Protein AF-A0A3B9BKV0-F1 (afdb_monomer)

Nearest PDB structures (foldseek):
  8j83-assembly1_B  TM=7.852E-01  e=4.823E-06  Methylorubrum extorquens AM1
  7vw6-assembly1_B  TM=9.116E-01  e=2.962E-05  Methylorubrum extorquens AM1
  7p64-assembly1_E  TM=6.017E-01  e=1.300E-01  Escherichia coli BL21(DE3)

Sequence (77 aa):
MSDNAQTAAPEGGKRRGRFGPRGRQVTAQARHDIRLLLGDASRSRDLLIEHLHLVQDKFGAISAAHLAALAEEMHLP

Secondary structure (DSSP, 8-state):
--------------------SSSPPPPHHHHHHHHHHHTT----GGGHHHHHHHHHHHHSS--HHHHHHHHHHTT--

Structure (mmCIF, N/CA/C/O backbone):
data_AF-A0A3B9BKV0-F1
#
_entry.id   AF-A0A3B9BKV0-F1
#
loop_
_atom_site.group_PDB
_atom_site.id
_atom_site.type_symbol
_atom_site.label_atom_id
_atom_site.label_alt_id
_atom_site.label_comp_id
_atom_site.label_asym_id
_atom_site.label_entity_id
_atom_site.label_seq_id
_atom_site.pdbx_PDB_ins_code
_atom_site.Cartn_x
_atom_site.Cartn_y
_atom_site.Cartn_z
_atom_site.occupancy
_atom_site.B_iso_or_equiv
_atom_site.auth_seq_id
_atom_site.auth_comp_id
_atom_site.auth_asym_id
_atom_site.auth_atom_id
_atom_site.pdbx_PDB_model_num
ATOM 1 N N . MET A 1 1 ? 20.843 -21.247 12.348 1.00 41.28 1 MET A N 1
ATOM 2 C CA . MET A 1 1 ? 21.716 -21.119 11.162 1.00 41.28 1 MET A CA 1
ATOM 3 C C . MET A 1 1 ? 21.290 -22.193 10.183 1.00 41.28 1 MET A C 1
ATOM 5 O O . MET A 1 1 ? 21.164 -23.323 10.636 1.00 41.28 1 MET A O 1
ATOM 9 N N . SER A 1 2 ? 21.051 -21.798 8.925 1.00 36.03 2 SER A N 1
ATOM 10 C CA . SER A 1 2 ? 20.537 -22.608 7.800 1.00 36.03 2 SER A CA 1
ATOM 11 C C . SER A 1 2 ? 19.057 -22.994 7.915 1.00 36.03 2 SER A C 1
ATOM 13 O O . SER A 1 2 ? 18.608 -23.373 8.986 1.00 36.03 2 SER A O 1
ATOM 15 N N . ASP A 1 3 ? 18.199 -22.922 6.904 1.00 41.56 3 ASP A N 1
ATOM 16 C CA . ASP A 1 3 ? 18.287 -22.534 5.495 1.00 41.56 3 ASP A CA 1
ATOM 17 C C . ASP A 1 3 ? 16.819 -22.420 5.033 1.00 41.56 3 ASP A C 1
ATOM 19 O O . ASP A 1 3 ? 16.041 -23.336 5.297 1.00 41.56 3 ASP A O 1
ATOM 23 N N . ASN A 1 4 ? 16.409 -21.338 4.368 1.00 38.25 4 ASN A N 1
ATOM 24 C CA . ASN A 1 4 ? 15.337 -21.455 3.375 1.00 38.25 4 ASN A CA 1
ATOM 25 C C . ASN A 1 4 ? 15.504 -20.380 2.304 1.00 38.25 4 ASN A C 1
ATOM 27 O O . ASN A 1 4 ? 14.920 -19.294 2.343 1.00 38.25 4 ASN A O 1
ATOM 31 N N . ALA A 1 5 ? 16.388 -20.704 1.370 1.00 45.12 5 ALA A N 1
ATOM 32 C CA . ALA A 1 5 ? 16.486 -20.056 0.086 1.00 45.12 5 ALA A CA 1
ATOM 33 C C . ALA A 1 5 ? 15.200 -20.282 -0.717 1.00 45.12 5 ALA A C 1
ATOM 35 O O . ALA A 1 5 ? 14.879 -21.410 -1.076 1.00 45.12 5 ALA A O 1
ATOM 36 N N . GLN A 1 6 ? 14.529 -19.197 -1.102 1.00 45.56 6 GLN A N 1
ATOM 37 C CA . GLN A 1 6 ? 13.772 -19.194 -2.351 1.00 45.56 6 GLN A CA 1
ATOM 38 C C . GLN A 1 6 ? 13.733 -17.787 -2.959 1.00 45.56 6 GLN A C 1
ATOM 40 O O . GLN A 1 6 ? 12.700 -17.137 -3.077 1.00 45.56 6 GLN A O 1
ATOM 45 N N . THR A 1 7 ? 14.903 -17.312 -3.382 1.00 47.00 7 THR A N 1
ATOM 46 C CA . THR A 1 7 ? 15.007 -16.385 -4.508 1.00 47.00 7 THR A CA 1
ATOM 47 C C . THR A 1 7 ? 14.702 -17.169 -5.781 1.00 47.00 7 THR A C 1
ATOM 49 O O . THR A 1 7 ? 15.513 -17.960 -6.252 1.00 47.00 7 THR A O 1
ATOM 52 N N . ALA A 1 8 ? 13.513 -16.968 -6.339 1.00 40.56 8 ALA A N 1
ATOM 53 C CA . ALA A 1 8 ? 13.169 -17.446 -7.672 1.00 40.56 8 ALA A CA 1
ATOM 54 C C . ALA A 1 8 ? 12.553 -16.291 -8.468 1.00 40.56 8 ALA A C 1
ATOM 56 O O . ALA A 1 8 ? 11.348 -16.230 -8.688 1.00 40.56 8 ALA A O 1
ATOM 57 N N . ALA A 1 9 ? 13.402 -15.350 -8.884 1.00 45.94 9 ALA A N 1
ATOM 58 C CA . ALA A 1 9 ? 13.080 -14.476 -10.002 1.00 45.94 9 ALA A CA 1
ATOM 59 C C . ALA A 1 9 ? 13.213 -15.302 -11.294 1.00 45.94 9 ALA A C 1
ATOM 61 O O . ALA A 1 9 ? 14.278 -15.880 -11.518 1.00 45.94 9 ALA A O 1
ATOM 62 N N . PRO A 1 10 ? 12.186 -15.387 -12.157 1.00 51.19 10 PRO A N 1
ATOM 63 C CA . PRO A 1 10 ? 12.369 -15.981 -13.467 1.00 51.19 10 PRO A CA 1
ATOM 64 C C . PRO A 1 10 ? 13.006 -14.946 -14.402 1.00 51.19 10 PRO A C 1
ATOM 66 O O . PRO A 1 10 ? 12.362 -13.990 -14.840 1.00 51.19 10 PRO A O 1
ATOM 69 N N . GLU A 1 11 ? 14.275 -15.161 -14.740 1.00 47.94 11 GLU A N 1
ATOM 70 C CA . GLU A 1 11 ? 14.849 -14.639 -15.977 1.00 47.94 11 GLU A CA 1
ATOM 71 C C . GLU A 1 11 ? 14.218 -15.381 -17.161 1.00 47.94 11 GLU A C 1
ATOM 73 O O . GLU A 1 11 ? 14.317 -16.603 -17.277 1.00 47.94 11 GLU A O 1
ATOM 78 N N . GLY A 1 12 ? 13.561 -14.653 -18.067 1.00 42.91 12 GLY A N 1
ATOM 79 C CA . GLY A 1 12 ? 13.080 -15.261 -19.302 1.00 42.91 12 GLY A CA 1
ATOM 80 C C . GLY A 1 12 ? 12.167 -14.389 -20.156 1.00 42.91 12 GLY A C 1
ATOM 81 O O . GLY A 1 12 ? 10.983 -14.244 -19.879 1.00 42.91 12 GLY A O 1
ATOM 82 N N . GLY A 1 13 ? 12.691 -13.941 -21.300 1.00 35.41 13 GLY A N 1
ATOM 83 C CA . GLY A 1 13 ? 11.911 -13.989 -22.540 1.00 35.41 13 GLY A CA 1
ATOM 84 C C . GLY A 1 13 ? 11.249 -12.696 -23.018 1.00 35.41 13 GLY A C 1
ATOM 85 O O . GLY A 1 13 ? 10.054 -12.474 -22.871 1.00 35.41 13 GLY A O 1
ATOM 86 N N . LYS A 1 14 ? 12.019 -11.919 -23.775 1.00 59.00 14 LYS A N 1
ATOM 87 C CA . LYS A 1 14 ? 11.584 -10.918 -24.761 1.00 59.00 14 LYS A CA 1
ATOM 88 C C . LYS A 1 14 ? 10.410 -11.419 -25.627 1.00 59.00 14 LYS A C 1
ATOM 90 O O . LYS A 1 14 ? 10.649 -12.173 -26.567 1.00 59.00 14 LYS A O 1
ATOM 95 N N . ARG A 1 15 ? 9.164 -10.970 -25.388 1.00 45.97 15 ARG A N 1
ATOM 96 C CA . ARG A 1 15 ? 8.036 -11.105 -26.342 1.00 45.97 15 ARG A CA 1
ATOM 97 C C . ARG A 1 15 ? 7.031 -9.941 -26.270 1.00 45.97 15 ARG A C 1
ATOM 99 O O . ARG A 1 15 ? 6.294 -9.814 -25.307 1.00 45.97 15 ARG A O 1
ATOM 106 N N . ARG A 1 16 ? 7.026 -9.166 -27.365 1.00 45.47 16 ARG A N 1
ATOM 107 C CA . ARG A 1 16 ? 5.895 -8.606 -28.145 1.00 45.47 16 ARG A CA 1
ATOM 108 C C . ARG A 1 16 ? 4.757 -7.908 -27.386 1.00 45.47 16 ARG A C 1
ATOM 110 O O . ARG A 1 16 ? 4.082 -8.490 -26.549 1.00 45.47 16 ARG A O 1
ATOM 117 N N . GLY A 1 17 ? 4.530 -6.655 -27.791 1.00 52.38 17 GLY A N 1
ATOM 118 C CA . GLY A 1 17 ? 3.584 -5.710 -27.210 1.00 52.38 17 GLY A CA 1
ATOM 119 C C . GLY A 1 17 ? 2.208 -6.294 -26.917 1.00 52.38 17 GLY A C 1
ATOM 120 O O . GLY A 1 17 ? 1.595 -6.953 -27.756 1.00 52.38 17 GLY A O 1
ATOM 121 N N . ARG A 1 18 ? 1.716 -5.998 -25.716 1.00 49.53 18 ARG A N 1
ATOM 122 C CA . ARG A 1 18 ? 0.347 -6.289 -25.321 1.00 49.53 18 ARG A CA 1
ATOM 123 C C . ARG A 1 18 ? -0.404 -4.968 -25.247 1.00 49.53 18 ARG A C 1
ATOM 125 O O . ARG A 1 18 ? -0.284 -4.226 -24.279 1.00 49.53 18 ARG A O 1
ATOM 132 N N . PHE A 1 19 ? -1.142 -4.671 -26.312 1.00 55.31 19 PHE A N 1
ATOM 133 C CA . PHE A 1 19 ? -2.250 -3.727 -26.249 1.00 55.31 19 PHE A CA 1
ATOM 134 C C . PHE A 1 19 ? -3.258 -4.286 -25.235 1.00 55.31 19 PHE A C 1
ATOM 136 O O . PHE A 1 19 ? -3.830 -5.354 -25.442 1.00 55.31 19 PHE A O 1
ATOM 143 N N . GLY A 1 20 ? -3.403 -3.598 -24.108 1.00 51.84 20 GLY A N 1
ATOM 144 C CA . GLY A 1 20 ? -4.377 -3.862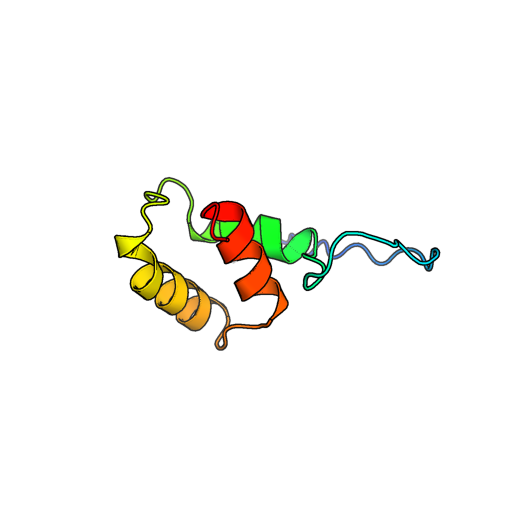 -23.053 1.00 51.84 20 GLY A CA 1
ATOM 145 C C . GLY A 1 20 ? -4.808 -2.527 -22.435 1.00 51.84 20 GLY A C 1
ATOM 146 O O . GLY A 1 20 ? -4.078 -1.543 -22.594 1.00 51.84 20 GLY A O 1
ATOM 147 N N . PRO A 1 21 ? -5.998 -2.455 -21.813 1.00 53.00 21 PRO A N 1
ATOM 148 C CA . PRO A 1 21 ? -6.636 -1.200 -21.416 1.00 53.00 21 PRO A CA 1
ATOM 149 C C . PRO A 1 21 ? -5.711 -0.368 -20.519 1.00 53.00 21 PRO A C 1
ATOM 151 O O . PRO A 1 21 ? -4.939 -0.914 -19.733 1.00 53.00 21 PRO A O 1
ATOM 154 N N . ARG A 1 22 ? -5.739 0.958 -20.709 1.00 47.16 22 ARG A N 1
ATOM 155 C CA . ARG A 1 22 ? -4.800 1.921 -20.113 1.00 47.16 22 ARG A CA 1
ATOM 156 C C . ARG A 1 22 ? -4.657 1.698 -18.602 1.00 47.16 22 ARG A C 1
ATOM 158 O O . ARG A 1 22 ? -5.586 1.952 -17.851 1.00 47.16 22 ARG A O 1
ATOM 165 N N . GLY A 1 23 ? -3.464 1.278 -18.191 1.00 59.97 23 GLY A N 1
ATOM 166 C CA . GLY A 1 23 ? -3.057 1.073 -16.805 1.00 59.97 23 GLY A CA 1
ATOM 167 C C . GLY A 1 23 ? -1.592 0.640 -16.747 1.00 59.97 23 GLY A C 1
ATOM 168 O O . GLY A 1 23 ? -1.037 0.158 -17.742 1.00 59.97 23 GLY A O 1
ATOM 169 N N . ARG A 1 24 ? -0.926 0.842 -15.604 1.00 71.88 24 ARG A N 1
ATOM 170 C CA . ARG A 1 24 ? 0.428 0.304 -15.399 1.00 71.88 24 ARG A CA 1
ATOM 171 C C . ARG A 1 24 ? 0.340 -1.217 -15.359 1.00 71.88 24 ARG A C 1
ATOM 173 O O . ARG A 1 24 ? -0.499 -1.764 -14.655 1.00 71.88 24 ARG A O 1
ATOM 180 N N . GLN A 1 25 ? 1.197 -1.885 -16.126 1.00 75.00 25 GLN A N 1
ATOM 181 C CA . GLN A 1 25 ? 1.233 -3.344 -16.155 1.00 75.00 25 GLN A CA 1
ATOM 182 C C . GLN A 1 25 ? 1.658 -3.865 -14.784 1.00 75.00 25 GLN A C 1
ATOM 184 O O . GLN A 1 25 ? 2.749 -3.549 -14.306 1.00 75.00 25 GLN A O 1
ATOM 189 N N . VAL A 1 26 ? 0.796 -4.665 -14.166 1.00 85.38 26 VAL A N 1
ATOM 190 C CA . VAL A 1 26 ? 1.109 -5.318 -12.901 1.00 85.38 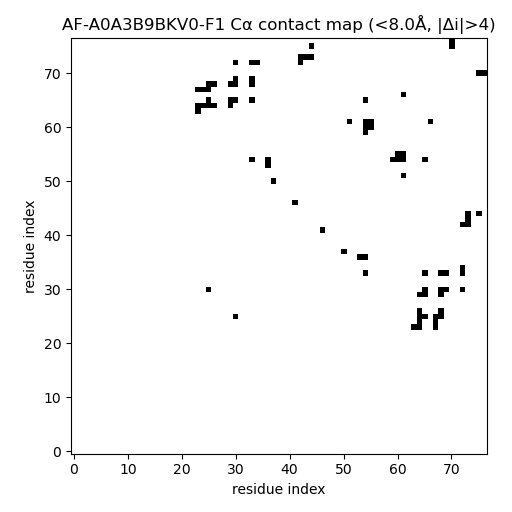26 VAL A CA 1
ATOM 191 C C . VAL A 1 26 ? 1.973 -6.540 -13.177 1.00 85.38 26 VAL A C 1
ATOM 193 O O . VAL A 1 26 ? 1.609 -7.417 -13.963 1.00 85.38 26 VAL A O 1
ATOM 196 N N . THR A 1 27 ? 3.145 -6.595 -12.548 1.00 90.38 27 THR A N 1
ATOM 197 C CA . THR A 1 27 ? 4.035 -7.751 -12.661 1.00 90.38 27 THR A CA 1
ATOM 198 C C . THR A 1 27 ? 3.504 -8.905 -11.810 1.00 90.38 27 THR A C 1
ATOM 200 O O . THR A 1 27 ? 2.875 -8.696 -10.772 1.00 90.38 27 THR A O 1
ATOM 203 N N . ALA A 1 28 ? 3.769 -10.147 -12.228 1.00 92.75 28 ALA A N 1
ATOM 204 C CA . ALA A 1 28 ? 3.382 -11.326 -11.449 1.00 92.75 28 ALA A CA 1
ATOM 205 C C . ALA A 1 28 ? 3.995 -11.308 -10.037 1.00 92.75 28 AL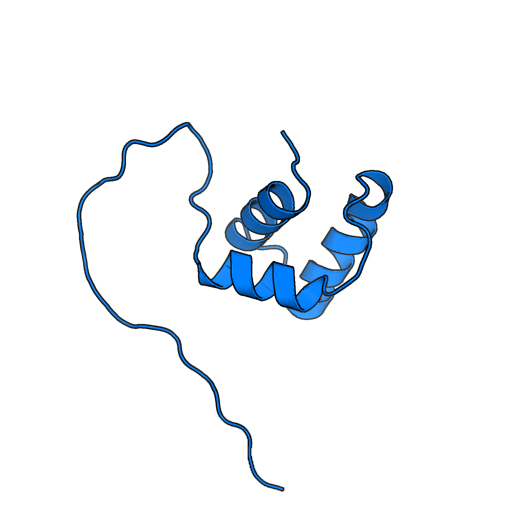A A C 1
ATOM 207 O O . ALA A 1 28 ? 3.322 -11.679 -9.078 1.00 92.75 28 ALA A O 1
ATOM 208 N N . GLN A 1 29 ? 5.227 -10.801 -9.920 1.00 94.44 29 GLN A N 1
ATOM 209 C CA . GLN A 1 29 ? 5.914 -10.636 -8.643 1.00 94.44 29 GLN A CA 1
ATOM 210 C C . GLN A 1 29 ? 5.172 -9.661 -7.724 1.00 94.44 29 GLN A C 1
ATOM 212 O O . GLN A 1 29 ? 4.831 -10.032 -6.611 1.00 94.44 29 GLN A O 1
ATOM 217 N N . ALA A 1 30 ? 4.817 -8.466 -8.211 1.00 94.75 30 ALA A N 1
ATOM 218 C CA . ALA A 1 30 ? 4.118 -7.478 -7.390 1.00 94.75 30 ALA A CA 1
ATOM 219 C C . ALA A 1 30 ? 2.755 -7.993 -6.894 1.00 94.75 30 ALA A C 1
ATOM 221 O O . ALA A 1 30 ? 2.385 -7.738 -5.753 1.00 94.75 30 ALA A O 1
ATOM 222 N N . ARG A 1 31 ? 2.018 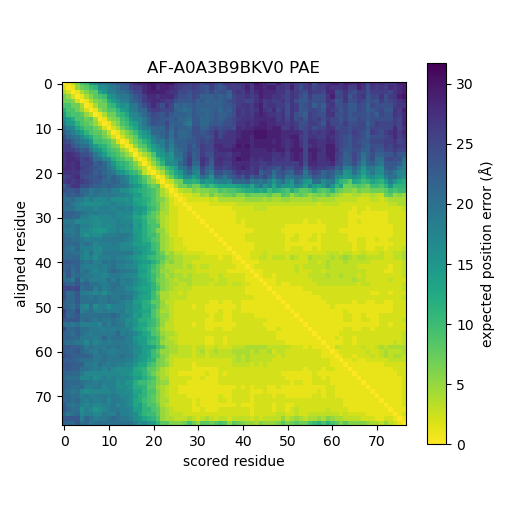-8.766 -7.709 1.00 96.38 31 ARG A N 1
ATOM 223 C CA . ARG A 1 31 ? 0.777 -9.426 -7.253 1.00 96.38 31 ARG A CA 1
ATOM 224 C C . ARG A 1 31 ? 1.035 -10.426 -6.136 1.00 96.38 31 ARG A C 1
ATOM 226 O O . ARG A 1 31 ? 0.270 -10.483 -5.181 1.00 96.38 31 ARG A O 1
ATOM 233 N N . HIS A 1 32 ? 2.068 -11.249 -6.289 1.00 97.25 32 HIS A N 1
ATOM 234 C CA . HIS A 1 32 ? 2.425 -12.247 -5.290 1.00 97.25 32 HIS A CA 1
ATOM 235 C C . HIS A 1 32 ? 2.840 -11.586 -3.973 1.00 97.25 32 HIS A C 1
ATOM 237 O O . HIS A 1 32 ? 2.310 -11.939 -2.924 1.00 97.25 32 HIS A O 1
ATOM 243 N N . ASP A 1 33 ? 3.694 -10.570 -4.054 1.00 97.00 33 ASP A N 1
ATOM 244 C CA . ASP A 1 33 ? 4.185 -9.804 -2.914 1.00 97.00 33 ASP A CA 1
ATOM 245 C C . ASP A 1 33 ? 3.041 -9.144 -2.135 1.00 97.00 33 ASP A C 1
ATOM 247 O O . ASP A 1 33 ? 2.970 -9.282 -0.916 1.00 97.00 33 ASP A O 1
ATOM 251 N N . ILE A 1 34 ? 2.103 -8.486 -2.828 1.00 97.56 34 ILE A N 1
ATOM 252 C CA . ILE A 1 34 ? 0.933 -7.865 -2.191 1.00 97.56 34 ILE A CA 1
ATOM 253 C C . ILE A 1 34 ? 0.016 -8.911 -1.548 1.00 97.56 34 ILE A C 1
ATOM 255 O O . ILE A 1 34 ? -0.423 -8.716 -0.417 1.00 97.56 34 ILE A O 1
ATOM 259 N N . ARG A 1 35 ? -0.248 -10.040 -2.217 1.00 97.50 35 ARG A N 1
ATOM 260 C CA . ARG A 1 35 ? -1.073 -11.116 -1.639 1.00 97.50 35 ARG A CA 1
ATOM 261 C C . ARG A 1 35 ? -0.456 -11.695 -0.376 1.00 97.50 35 ARG A C 1
ATOM 263 O O . ARG A 1 35 ? -1.170 -11.907 0.598 1.00 97.50 35 ARG A O 1
ATOM 270 N N . LEU A 1 36 ? 0.854 -11.934 -0.392 1.00 97.81 36 LEU A N 1
ATOM 271 C CA . LEU A 1 36 ? 1.579 -12.414 0.780 1.00 97.81 36 LEU A CA 1
ATOM 272 C C . LEU A 1 36 ? 1.595 -11.379 1.903 1.00 97.81 36 LEU A C 1
ATOM 274 O O . LEU A 1 36 ? 1.433 -11.749 3.061 1.00 97.81 36 LEU A O 1
ATOM 278 N N . LEU A 1 37 ? 1.782 -10.100 1.570 1.00 97.38 37 LEU A N 1
ATOM 279 C CA . LEU A 1 37 ? 1.820 -9.025 2.555 1.00 97.38 37 LEU A CA 1
ATOM 280 C C . LEU A 1 37 ? 0.471 -8.841 3.253 1.00 97.38 37 LEU A C 1
ATOM 282 O O . LEU A 1 37 ? 0.438 -8.669 4.467 1.00 97.38 37 LEU A O 1
ATOM 286 N N . LEU A 1 38 ? -0.629 -8.867 2.496 1.00 96.50 38 LEU A N 1
ATOM 287 C CA . LEU A 1 38 ? -1.962 -8.677 3.061 1.00 96.50 38 LEU A CA 1
ATOM 288 C C . LEU A 1 38 ? -2.511 -9.947 3.718 1.00 96.50 38 LEU A C 1
ATOM 290 O O . LEU A 1 38 ? -3.329 -9.837 4.625 1.00 96.50 38 LEU A O 1
ATOM 294 N N . GLY A 1 39 ? -2.104 -11.141 3.273 1.00 96.31 39 GLY A N 1
ATOM 295 C CA . GLY A 1 39 ? -2.578 -12.412 3.829 1.00 96.31 39 GLY A CA 1
ATOM 296 C C . GLY A 1 39 ? -4.104 -12.437 3.951 1.00 96.31 39 GLY A C 1
ATOM 297 O O . GLY A 1 39 ? -4.804 -12.126 2.983 1.00 96.31 39 GLY A O 1
ATOM 298 N N . ASP A 1 40 ? -4.599 -12.692 5.162 1.00 95.56 40 ASP A N 1
ATOM 299 C CA . ASP A 1 40 ? -6.029 -12.747 5.501 1.00 95.56 40 ASP A CA 1
ATOM 300 C C . ASP A 1 40 ? -6.648 -11.386 5.897 1.00 95.56 40 ASP A C 1
ATOM 302 O O . ASP A 1 40 ? -7.799 -11.327 6.333 1.00 95.56 40 ASP A O 1
ATOM 306 N N . ALA A 1 41 ? -5.914 -10.272 5.768 1.00 95.12 41 ALA A N 1
ATOM 307 C CA . ALA A 1 41 ? -6.425 -8.940 6.100 1.00 95.12 41 ALA A CA 1
ATOM 308 C C . ALA A 1 41 ? -7.654 -8.558 5.251 1.00 95.12 41 ALA A C 1
ATOM 310 O O . ALA A 1 41 ? -7.813 -8.968 4.101 1.00 95.12 41 ALA A O 1
ATOM 311 N N . SER A 1 42 ? -8.538 -7.718 5.784 1.00 95.69 42 SER A N 1
ATOM 312 C CA . SER A 1 42 ? -9.699 -7.245 5.020 1.00 95.69 42 SER A CA 1
ATOM 313 C C . SER A 1 42 ? -9.269 -6.383 3.825 1.00 95.69 42 SER A C 1
ATOM 315 O O . SER A 1 42 ? -8.394 -5.539 3.958 1.00 95.69 42 SER A O 1
ATOM 317 N N . ARG A 1 43 ? -9.916 -6.536 2.660 1.00 95.62 43 ARG A N 1
ATOM 318 C CA . ARG A 1 43 ? -9.704 -5.689 1.460 1.00 95.62 43 ARG A CA 1
ATOM 319 C C . ARG A 1 43 ? -10.607 -4.444 1.448 1.00 95.62 43 ARG A C 1
ATOM 321 O O . ARG A 1 43 ? -10.846 -3.858 0.394 1.00 95.62 43 ARG A O 1
ATOM 328 N N . SER A 1 44 ? -11.133 -4.041 2.610 1.00 95.31 44 SER A N 1
ATOM 329 C CA . SER A 1 44 ? -11.959 -2.834 2.724 1.00 95.31 44 SER A CA 1
ATOM 330 C C . SER A 1 44 ? -11.193 -1.594 2.263 1.00 95.31 44 SER A C 1
ATOM 332 O O . SER A 1 44 ? -10.014 -1.420 2.573 1.00 95.31 44 SER A O 1
ATOM 334 N N . ARG A 1 45 ? -11.890 -0.697 1.563 1.00 94.19 45 ARG A N 1
ATOM 335 C CA . ARG A 1 45 ? -11.324 0.565 1.067 1.00 94.19 45 ARG A CA 1
ATOM 336 C C . ARG A 1 45 ? -10.868 1.486 2.198 1.00 94.19 45 ARG A C 1
ATOM 338 O O . ARG A 1 45 ? -9.943 2.264 1.991 1.00 94.19 45 ARG A O 1
ATOM 345 N N . ASP A 1 46 ? -11.462 1.357 3.381 1.00 96.31 46 ASP A N 1
ATOM 346 C CA . ASP A 1 46 ? -11.099 2.154 4.558 1.00 96.31 46 ASP A CA 1
ATOM 347 C C . ASP A 1 46 ? -9.693 1.813 5.079 1.00 96.31 46 ASP A C 1
ATOM 349 O O . ASP A 1 46 ? -9.037 2.651 5.689 1.00 96.31 46 ASP A O 1
ATOM 353 N N . LEU A 1 47 ? -9.191 0.609 4.776 1.00 96.62 47 LEU A N 1
ATOM 354 C CA . LEU A 1 47 ? -7.845 0.154 5.140 1.00 96.62 47 LEU A CA 1
ATOM 355 C C . LEU A 1 47 ? -6.781 0.535 4.104 1.00 96.62 47 LEU A C 1
ATOM 357 O O . LEU A 1 47 ? -5.632 0.120 4.223 1.00 96.62 47 LEU A O 1
ATOM 361 N N . LEU A 1 48 ? -7.128 1.314 3.073 1.00 96.38 48 LEU A N 1
ATOM 362 C CA . LEU A 1 48 ? -6.187 1.663 2.008 1.00 96.38 48 LEU A CA 1
ATOM 363 C C . LEU A 1 48 ? -4.926 2.344 2.548 1.00 96.38 48 LEU A C 1
ATOM 365 O O . LEU A 1 48 ? -3.825 1.987 2.141 1.00 96.38 48 LEU A O 1
ATOM 369 N N . ILE A 1 49 ? -5.080 3.303 3.462 1.00 96.94 49 ILE A N 1
ATOM 370 C CA . ILE A 1 49 ? -3.936 4.013 4.045 1.00 96.94 49 ILE A CA 1
ATOM 371 C C . ILE A 1 49 ? -3.052 3.048 4.844 1.00 96.94 49 ILE A C 1
ATOM 373 O O . ILE A 1 49 ? -1.836 3.057 4.670 1.00 96.94 49 ILE A O 1
ATOM 377 N N . GLU A 1 50 ? -3.654 2.137 5.608 1.00 98.00 50 GLU A N 1
ATOM 378 C CA . GLU A 1 50 ? -2.925 1.104 6.352 1.00 98.00 50 GLU A CA 1
ATOM 379 C C . GLU A 1 50 ? -2.155 0.163 5.420 1.00 98.00 50 GLU A C 1
ATOM 381 O O . GLU A 1 50 ? -0.971 -0.098 5.624 1.00 98.00 50 GLU A O 1
ATOM 386 N N . HIS A 1 51 ? -2.779 -0.305 4.338 1.00 97.69 51 HIS A N 1
ATOM 387 C CA . HIS A 1 51 ? -2.101 -1.158 3.365 1.00 97.69 51 HIS A CA 1
ATOM 388 C C . HIS A 1 51 ? -0.966 -0.429 2.643 1.00 97.69 51 HIS A C 1
ATOM 390 O O . HIS A 1 51 ? 0.074 -1.031 2.384 1.00 97.69 51 HIS A O 1
ATOM 396 N N . LEU A 1 52 ? -1.127 0.860 2.333 1.00 97.25 52 LEU A N 1
ATOM 397 C CA . LEU A 1 52 ? -0.050 1.667 1.757 1.00 97.25 52 LEU A CA 1
ATOM 398 C C . LEU A 1 52 ? 1.135 1.778 2.723 1.00 97.25 52 LEU A C 1
ATOM 400 O O . LEU A 1 52 ? 2.277 1.620 2.285 1.00 97.25 52 LEU A O 1
ATOM 404 N N . HIS A 1 53 ? 0.873 1.977 4.017 1.00 97.50 53 HIS A N 1
ATOM 405 C CA . HIS A 1 53 ? 1.911 1.975 5.045 1.00 97.50 53 HIS A CA 1
ATOM 406 C C . HIS A 1 53 ? 2.602 0.615 5.158 1.00 97.50 53 HIS A C 1
ATOM 408 O O . HIS A 1 53 ? 3.822 0.565 5.064 1.00 97.50 53 HIS A O 1
ATOM 414 N N . LEU A 1 54 ? 1.856 -0.493 5.215 1.00 97.25 54 LEU A N 1
ATOM 415 C CA . LEU A 1 54 ? 2.438 -1.842 5.244 1.00 97.25 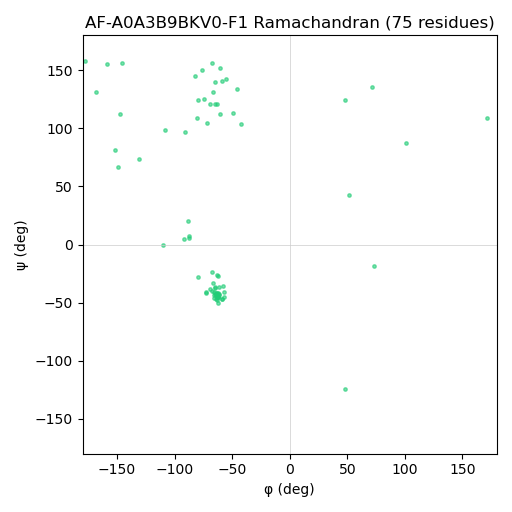54 LEU A CA 1
ATOM 416 C C . LEU A 1 54 ? 3.338 -2.120 4.033 1.00 97.25 54 LEU A C 1
ATOM 418 O O . LEU A 1 54 ? 4.410 -2.714 4.165 1.00 97.25 54 LEU A O 1
ATOM 422 N N . VAL A 1 55 ? 2.919 -1.686 2.842 1.00 97.00 55 VAL A N 1
ATOM 423 C CA . VAL A 1 55 ? 3.720 -1.821 1.618 1.00 97.00 55 VAL A CA 1
ATOM 424 C C . VAL A 1 55 ? 4.987 -0.973 1.720 1.00 97.00 55 VAL A C 1
ATOM 426 O O . VAL A 1 55 ? 6.076 -1.459 1.411 1.00 97.00 55 VAL A O 1
ATOM 429 N N . GLN A 1 56 ? 4.879 0.277 2.168 1.00 96.81 56 GLN A N 1
ATOM 430 C CA . GLN A 1 56 ? 6.045 1.138 2.342 1.00 96.81 56 GLN A CA 1
ATOM 431 C C . GLN A 1 56 ? 7.019 0.577 3.382 1.00 96.81 56 GLN A C 1
ATOM 433 O O . GLN A 1 56 ? 8.213 0.521 3.105 1.00 96.81 56 GLN A O 1
ATOM 438 N N . ASP A 1 57 ? 6.532 0.113 4.527 1.00 97.56 57 ASP A N 1
ATOM 439 C CA . ASP A 1 57 ? 7.359 -0.432 5.603 1.00 97.56 57 ASP A CA 1
ATOM 440 C C . ASP A 1 57 ? 8.079 -1.710 5.164 1.00 97.56 57 ASP A C 1
ATOM 442 O O . ASP A 1 57 ? 9.244 -1.930 5.500 1.00 97.56 57 ASP A O 1
ATOM 446 N N . LYS A 1 58 ? 7.417 -2.543 4.350 1.00 97.12 58 LYS A N 1
ATOM 447 C CA . LYS A 1 58 ? 8.009 -3.780 3.831 1.00 97.12 58 LYS A CA 1
ATOM 448 C C . LYS A 1 58 ? 9.071 -3.536 2.759 1.00 97.12 58 LYS A C 1
ATOM 450 O O . LYS A 1 58 ? 10.072 -4.253 2.733 1.00 97.12 58 LYS A O 1
ATOM 455 N N . PHE A 1 59 ? 8.843 -2.584 1.853 1.00 95.00 59 PHE A N 1
ATOM 456 C CA . PHE A 1 59 ? 9.672 -2.387 0.653 1.00 95.00 59 PHE A CA 1
ATOM 457 C C . PHE A 1 59 ? 10.521 -1.107 0.677 1.00 95.00 59 PHE A C 1
ATOM 459 O O . PHE A 1 59 ? 11.240 -0.831 -0.282 1.00 95.00 59 PHE A O 1
ATOM 466 N N . GLY A 1 60 ? 10.431 -0.298 1.733 1.00 96.19 60 GLY A N 1
ATOM 467 C CA . GLY A 1 60 ? 11.100 1.000 1.886 1.00 96.19 60 GLY A CA 1
ATOM 468 C C . GLY A 1 60 ? 10.506 2.134 1.040 1.00 96.19 60 GLY A C 1
ATOM 469 O O . GLY A 1 60 ? 10.739 3.306 1.327 1.00 96.19 60 GLY A O 1
ATOM 470 N N . ALA A 1 61 ? 9.735 1.810 -0.000 1.00 93.38 61 ALA A N 1
ATOM 471 C CA . ALA A 1 61 ? 9.018 2.754 -0.847 1.00 93.38 61 ALA A CA 1
ATOM 472 C C . ALA A 1 61 ? 7.861 2.060 -1.574 1.00 93.38 61 ALA A C 1
ATOM 474 O O . ALA A 1 61 ? 7.902 0.860 -1.865 1.00 93.38 61 ALA A O 1
ATOM 475 N N . ILE A 1 62 ? 6.850 2.837 -1.958 1.00 92.75 62 ILE A N 1
ATOM 476 C CA . ILE A 1 62 ? 5.731 2.317 -2.740 1.00 92.75 62 ILE A CA 1
ATOM 477 C C . ILE A 1 62 ? 6.037 2.471 -4.232 1.00 92.75 62 ILE A C 1
ATOM 479 O O . ILE A 1 62 ? 5.864 3.533 -4.831 1.00 92.75 62 ILE A O 1
ATOM 483 N N . SER A 1 63 ? 6.527 1.392 -4.843 1.00 93.44 63 SER A N 1
ATOM 4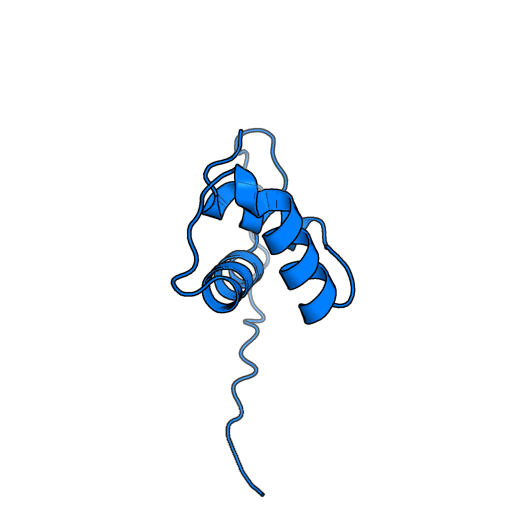84 C CA . SER A 1 63 ? 6.786 1.364 -6.283 1.00 93.44 63 SER A CA 1
ATOM 485 C C . SER A 1 63 ? 5.480 1.423 -7.083 1.00 93.44 63 SER A C 1
ATOM 487 O O . SER A 1 63 ? 4.416 0.993 -6.632 1.00 93.44 63 SER A O 1
ATOM 489 N N . ALA A 1 64 ? 5.561 1.889 -8.328 1.00 93.12 64 ALA A N 1
ATOM 490 C CA . ALA A 1 64 ? 4.397 1.947 -9.206 1.00 93.12 64 ALA A CA 1
ATOM 491 C C . ALA A 1 64 ? 3.793 0.557 -9.502 1.00 93.12 64 ALA A C 1
ATOM 493 O O . ALA A 1 64 ? 2.593 0.461 -9.761 1.00 93.12 64 ALA A O 1
ATOM 494 N N . ALA A 1 65 ? 4.608 -0.505 -9.448 1.00 93.44 65 ALA A N 1
ATOM 495 C CA . ALA A 1 65 ? 4.154 -1.885 -9.598 1.00 93.44 65 ALA A CA 1
ATOM 496 C C . ALA A 1 65 ? 3.389 -2.368 -8.355 1.00 93.44 65 ALA A C 1
ATOM 498 O O . ALA A 1 65 ? 2.340 -2.990 -8.505 1.00 93.44 65 ALA A O 1
ATOM 499 N N . HIS A 1 66 ? 3.862 -2.031 -7.148 1.00 95.31 66 HIS A N 1
ATOM 500 C CA . HIS A 1 66 ? 3.167 -2.358 -5.898 1.00 95.31 66 HIS A CA 1
ATOM 501 C C . HIS A 1 66 ? 1.851 -1.594 -5.755 1.00 95.31 66 HIS A C 1
ATOM 503 O O . HIS A 1 66 ? 0.855 -2.193 -5.369 1.00 95.31 66 HIS A O 1
ATOM 509 N N . LEU A 1 67 ? 1.805 -0.315 -6.145 1.00 94.44 67 LEU A N 1
ATOM 510 C CA . LEU A 1 67 ? 0.553 0.452 -6.183 1.00 94.44 67 LEU A CA 1
ATOM 511 C C . LEU A 1 67 ? -0.488 -0.189 -7.101 1.00 94.44 67 LEU A C 1
ATOM 513 O O . LEU A 1 67 ? -1.646 -0.326 -6.723 1.00 94.44 67 LEU A O 1
ATOM 517 N N . ALA A 1 68 ? -0.079 -0.580 -8.308 1.00 94.19 68 ALA A N 1
ATOM 518 C CA . ALA A 1 68 ? -0.995 -1.181 -9.268 1.00 94.19 68 ALA A CA 1
ATOM 519 C C . ALA A 1 68 ? -1.452 -2.582 -8.816 1.00 94.19 68 A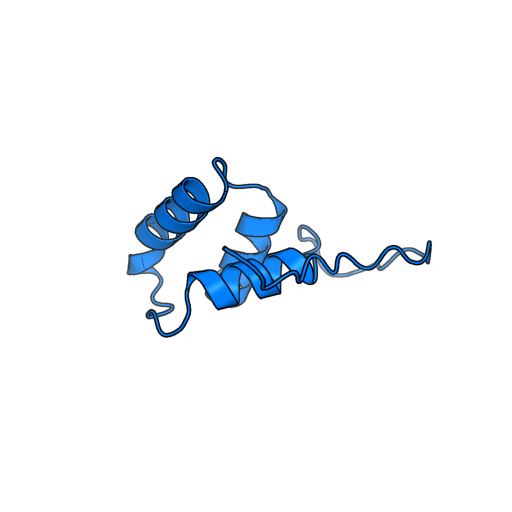LA A C 1
ATOM 521 O O . ALA A 1 68 ? -2.628 -2.905 -8.940 1.00 94.19 68 ALA A O 1
ATOM 522 N N . ALA A 1 69 ? -0.557 -3.380 -8.222 1.00 95.62 69 ALA A N 1
ATOM 523 C CA . ALA A 1 69 ? -0.911 -4.662 -7.614 1.00 95.62 69 ALA A CA 1
ATOM 524 C C . ALA A 1 69 ? -1.876 -4.505 -6.428 1.00 95.62 69 ALA A C 1
ATOM 526 O O . ALA A 1 69 ? -2.834 -5.265 -6.326 1.00 95.62 69 ALA A O 1
ATOM 527 N N . LEU A 1 70 ? -1.655 -3.509 -5.563 1.00 96.12 70 LEU A N 1
ATOM 528 C CA . LEU A 1 70 ? -2.534 -3.207 -4.434 1.00 96.12 70 LEU A CA 1
ATOM 529 C C . LEU A 1 70 ? -3.922 -2.766 -4.904 1.00 96.12 70 LEU A C 1
ATOM 531 O O . LEU A 1 70 ? -4.923 -3.237 -4.374 1.00 96.12 70 LEU A O 1
ATOM 535 N N . ALA A 1 71 ? -3.988 -1.911 -5.927 1.00 95.25 71 ALA A N 1
ATOM 536 C CA . ALA A 1 71 ? -5.252 -1.485 -6.516 1.00 95.25 71 ALA A CA 1
ATOM 537 C C . ALA A 1 71 ? -6.035 -2.663 -7.118 1.00 95.25 71 ALA A C 1
ATOM 539 O O . ALA A 1 71 ? -7.238 -2.768 -6.885 1.00 95.25 71 ALA A O 1
ATOM 540 N N . GLU A 1 72 ? -5.361 -3.574 -7.831 1.00 94.62 72 GLU A N 1
ATOM 541 C CA . GLU A 1 72 ? -5.992 -4.792 -8.352 1.00 94.62 72 GLU A CA 1
ATOM 542 C C . GLU A 1 72 ? -6.497 -5.711 -7.226 1.00 94.62 72 GLU A C 1
ATOM 544 O O . GLU A 1 72 ? -7.629 -6.183 -7.296 1.00 94.62 72 GLU A O 1
ATOM 549 N N . GLU A 1 73 ? -5.694 -5.945 -6.183 1.00 95.62 73 GLU A N 1
ATOM 550 C CA . GLU A 1 73 ? -6.050 -6.817 -5.051 1.00 95.62 73 GLU A CA 1
ATOM 551 C C . GLU A 1 73 ? -7.209 -6.248 -4.210 1.00 95.62 73 GLU A C 1
ATOM 553 O O . GLU A 1 73 ? -8.031 -6.999 -3.690 1.00 95.62 73 GLU A O 1
ATOM 558 N N . MET A 1 74 ? -7.310 -4.921 -4.099 1.00 95.38 74 MET A N 1
ATOM 559 C CA . MET A 1 74 ? -8.389 -4.227 -3.382 1.00 95.38 74 MET A CA 1
ATOM 560 C C . MET A 1 74 ? -9.585 -3.855 -4.275 1.00 95.38 74 MET A C 1
ATOM 562 O O . MET A 1 74 ? -10.505 -3.181 -3.808 1.00 95.38 74 MET A O 1
ATOM 566 N N . HIS A 1 75 ? -9.585 -4.260 -5.551 1.00 93.12 75 HIS A N 1
ATOM 567 C CA . HIS A 1 75 ? -10.621 -3.913 -6.533 1.00 93.12 75 HIS A CA 1
ATOM 568 C C . HIS A 1 75 ? -10.912 -2.399 -6.616 1.00 93.12 75 HIS A C 1
ATOM 570 O O . HIS A 1 75 ? -12.066 -1.962 -6.679 1.00 93.12 75 HIS A O 1
ATOM 576 N N . LEU A 1 76 ? -9.857 -1.582 -6.592 1.00 88.38 76 LEU A N 1
ATOM 577 C CA . LEU A 1 76 ? -9.951 -0.129 -6.731 1.00 88.38 76 LEU A CA 1
ATOM 578 C C . LEU A 1 76 ? -10.051 0.278 -8.216 1.00 88.38 76 LEU A C 1
ATOM 580 O O . LEU A 1 76 ? -9.461 -0.395 -9.063 1.00 88.38 76 LEU A O 1
ATOM 584 N N . PRO A 1 77 ? -10.816 1.345 -8.532 1.00 81.81 77 PRO A N 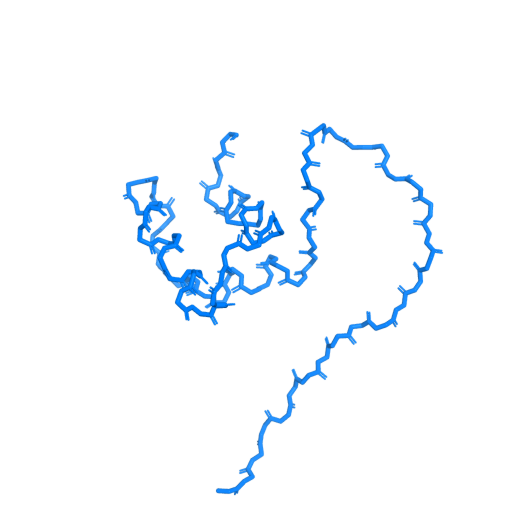1
ATOM 585 C CA . PRO A 1 77 ? -11.003 1.835 -9.898 1.00 81.81 77 PRO A CA 1
ATOM 586 C C . PRO A 1 77 ? -9.755 2.509 -10.481 1.00 81.81 77 PRO A C 1
ATOM 588 O O . PRO A 1 77 ? -8.945 3.058 -9.698 1.00 81.81 77 PRO A O 1
#

Solvent-accessible surface area (backbone atoms only — not comparable to full-atom values): 5099 Å² total; per-residue (Å²): 133,88,84,84,89,76,89,76,79,84,85,79,81,96,72,80,89,77,92,66,79,95,68,77,78,60,46,73,62,32,42,51,51,45,50,64,72,47,61,91,58,79,61,53,77,89,45,47,66,59,52,52,48,54,46,22,72,73,63,79,49,78,46,74,40,46,52,41,20,45,32,61,74,45,70,53,134

Foldseek 3Di:
DDDDDDPDDDDDDDDDDDDDPDDDDADPVLLVVLCVQCPPPDLDPVCVVVSLVSCCVVPVHCDSNNVRSNCVVSVHD

pLDDT: mean 80.1, std 2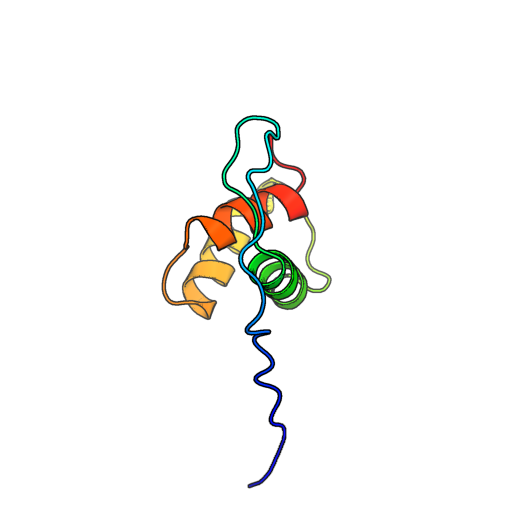2.36, range [35.41, 98.0]

Radius of gyration: 14.61 Å; Cα contacts (8 Å, |Δi|>4): 44; chains: 1; bounding box: 34×27×39 Å

Mean predicted aligned error: 10.96 Å